Protein AF-A0A3C0V1B1-F1 (afdb_monomer)

Structure (mmCIF, N/CA/C/O backbone):
data_AF-A0A3C0V1B1-F1
#
_entry.id   AF-A0A3C0V1B1-F1
#
loop_
_atom_site.group_PDB
_atom_site.id
_atom_site.type_symbol
_atom_site.label_atom_id
_atom_site.label_alt_id
_atom_site.label_comp_id
_atom_site.label_asym_id
_atom_site.label_entity_id
_atom_site.label_seq_id
_atom_site.pdbx_PDB_ins_code
_atom_site.Cartn_x
_atom_site.Cartn_y
_atom_site.Cartn_z
_atom_site.occupancy
_atom_site.B_iso_or_equiv
_atom_site.auth_seq_id
_atom_site.auth_comp_id
_atom_site.auth_asym_id
_atom_site.auth_atom_id
_atom_site.pdbx_PDB_model_num
ATOM 1 N N . MET A 1 1 ? 3.721 13.687 18.343 1.00 51.19 1 MET A N 1
ATOM 2 C CA . MET A 1 1 ? 2.702 13.412 17.303 1.00 51.19 1 MET A CA 1
ATOM 3 C C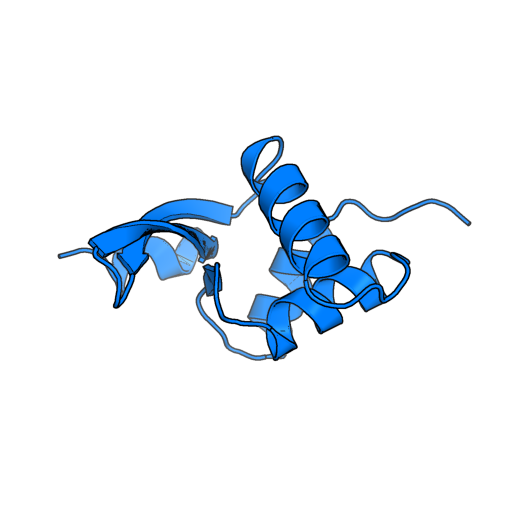 . MET A 1 1 ? 2.562 11.896 17.173 1.00 51.19 1 MET A C 1
ATOM 5 O O . MET A 1 1 ? 3.580 11.229 17.028 1.00 51.19 1 MET A O 1
ATOM 9 N N . LYS A 1 2 ? 1.365 11.320 17.352 1.00 57.78 2 LYS A N 1
ATOM 10 C CA . LYS A 1 2 ? 1.172 9.856 17.355 1.00 57.78 2 LYS A CA 1
ATOM 11 C C . LYS A 1 2 ? 1.216 9.362 15.903 1.00 57.78 2 LYS A C 1
ATOM 13 O O . LYS A 1 2 ? 0.391 9.788 15.102 1.00 57.78 2 LYS A O 1
ATOM 18 N N . ARG A 1 3 ? 2.204 8.533 15.547 1.00 70.50 3 ARG A N 1
ATOM 19 C CA . ARG A 1 3 ? 2.361 8.010 14.178 1.00 70.50 3 ARG A CA 1
ATOM 20 C C . ARG A 1 3 ? 1.122 7.184 13.819 1.00 70.50 3 ARG A C 1
ATOM 22 O O . ARG A 1 3 ? 0.787 6.252 14.549 1.00 70.50 3 ARG A O 1
ATOM 29 N N . ARG A 1 4 ? 0.422 7.552 12.742 1.00 89.56 4 ARG A N 1
ATOM 30 C CA . ARG A 1 4 ? -0.749 6.806 12.256 1.00 89.56 4 ARG A CA 1
ATOM 31 C C . ARG A 1 4 ? -0.298 5.454 11.694 1.00 89.56 4 ARG A C 1
ATOM 33 O O . ARG A 1 4 ? 0.841 5.322 11.240 1.00 89.56 4 ARG A O 1
ATOM 40 N N . ARG A 1 5 ? -1.161 4.434 11.747 1.00 94.62 5 ARG A N 1
ATOM 41 C CA . ARG A 1 5 ? -0.830 3.123 11.169 1.00 94.62 5 ARG A CA 1
ATOM 42 C C . ARG A 1 5 ? -0.854 3.230 9.648 1.00 94.62 5 ARG A C 1
ATOM 44 O O . ARG A 1 5 ? -1.799 3.764 9.080 1.00 94.62 5 ARG A O 1
ATOM 51 N N . ILE A 1 6 ? 0.170 2.680 8.999 1.00 96.75 6 ILE A N 1
ATOM 52 C CA . ILE A 1 6 ? 0.325 2.759 7.540 1.00 96.75 6 ILE A CA 1
ATOM 53 C C . ILE A 1 6 ? -0.842 2.076 6.807 1.00 96.75 6 ILE A C 1
ATOM 55 O O . ILE A 1 6 ? -1.262 2.581 5.775 1.00 96.75 6 ILE A O 1
ATOM 59 N N . CYS A 1 7 ? -1.407 0.989 7.348 1.00 97.38 7 CYS A N 1
ATOM 60 C CA . CYS A 1 7 ? -2.571 0.325 6.750 1.00 97.38 7 CYS A CA 1
ATOM 61 C C . CYS A 1 7 ? -3.829 1.199 6.743 1.00 97.38 7 CYS A C 1
ATOM 63 O O . CYS A 1 7 ? -4.503 1.259 5.721 1.00 97.38 7 CYS A O 1
ATOM 65 N N . ASP A 1 8 ? -4.100 1.923 7.834 1.00 97.44 8 ASP A N 1
ATOM 66 C CA . ASP A 1 8 ? -5.248 2.834 7.911 1.00 97.44 8 ASP A CA 1
ATOM 67 C C . ASP A 1 8 ? -5.070 3.992 6.914 1.00 97.44 8 ASP A C 1
ATOM 69 O O . ASP A 1 8 ? -5.986 4.335 6.172 1.00 97.44 8 ASP A O 1
ATOM 73 N N . CYS A 1 9 ? -3.857 4.555 6.830 1.00 97.81 9 CYS A N 1
ATOM 74 C CA . CYS A 1 9 ? -3.541 5.605 5.858 1.00 97.81 9 CYS A CA 1
ATOM 75 C C . CYS A 1 9 ? -3.640 5.118 4.406 1.00 97.81 9 CYS A C 1
ATOM 77 O O . CYS A 1 9 ? -4.068 5.876 3.540 1.00 97.81 9 CYS A O 1
ATOM 79 N N . ALA A 1 10 ? -3.238 3.876 4.130 1.00 97.94 10 ALA A N 1
ATOM 80 C CA . ALA A 1 10 ? -3.364 3.278 2.808 1.00 97.94 10 ALA A CA 1
ATOM 81 C C . ALA A 1 10 ? -4.829 3.082 2.416 1.00 97.94 10 ALA A C 1
ATOM 83 O O . ALA A 1 10 ? -5.209 3.468 1.316 1.00 97.94 10 ALA A O 1
ATOM 84 N N . GLU A 1 11 ? -5.661 2.560 3.318 1.00 97.56 11 GLU A N 1
ATOM 85 C CA . GLU A 1 11 ? -7.097 2.413 3.076 1.00 97.56 11 GLU A CA 1
ATOM 86 C C . GLU A 1 11 ? -7.765 3.764 2.771 1.00 97.56 11 GLU A C 1
ATOM 88 O O . GLU A 1 11 ? -8.487 3.881 1.782 1.00 97.56 11 GLU A O 1
ATOM 93 N N . GLU A 1 12 ? -7.475 4.800 3.563 1.00 97.62 12 GLU A N 1
ATOM 94 C CA . GLU A 1 12 ? -7.985 6.158 3.331 1.00 97.62 12 GLU A CA 1
ATOM 95 C C . GLU A 1 12 ? -7.576 6.702 1.963 1.00 97.62 12 GLU A C 1
ATOM 97 O O . GLU A 1 12 ? -8.427 7.162 1.209 1.00 97.62 12 GLU A O 1
ATOM 102 N N . VAL A 1 13 ? -6.288 6.613 1.611 1.00 98.06 13 VAL A N 1
ATOM 103 C CA . VAL A 1 13 ? -5.787 7.096 0.315 1.00 98.06 13 VAL A CA 1
ATOM 104 C C . VAL A 1 13 ? -6.463 6.369 -0.842 1.00 98.06 13 VAL A C 1
ATOM 106 O O . VAL A 1 13 ? -6.853 7.016 -1.812 1.00 98.06 13 VAL A O 1
ATOM 109 N N . LEU A 1 14 ? -6.623 5.049 -0.757 1.00 97.88 14 LEU A N 1
ATOM 110 C CA . LEU A 1 14 ? -7.283 4.266 -1.801 1.00 97.88 14 LEU A CA 1
ATOM 111 C C . LEU A 1 14 ? -8.740 4.693 -1.990 1.00 97.88 14 LEU A C 1
ATOM 113 O O . LEU A 1 14 ? -9.150 4.955 -3.118 1.00 97.88 14 LEU A O 1
ATOM 117 N N . ARG A 1 15 ? -9.491 4.860 -0.895 1.00 97.12 15 ARG A N 1
ATOM 118 C CA . ARG A 1 15 ? -10.882 5.336 -0.941 1.00 97.12 15 ARG A CA 1
ATOM 119 C C . ARG A 1 15 ? -10.991 6.767 -1.474 1.00 97.12 15 ARG A C 1
ATOM 121 O O . ARG A 1 15 ? -11.818 7.026 -2.339 1.00 97.12 15 ARG A O 1
ATOM 128 N N . GLU A 1 16 ? -10.154 7.685 -0.993 1.00 97.50 16 GLU A N 1
ATOM 129 C CA . GLU A 1 16 ? -10.157 9.098 -1.410 1.00 97.50 16 GLU A CA 1
ATOM 130 C C . GLU A 1 16 ? -9.803 9.286 -2.887 1.00 97.50 16 GLU A C 1
ATOM 132 O O . GLU A 1 16 ? -10.263 10.231 -3.524 1.00 97.50 16 GLU A O 1
ATOM 137 N N . THR A 1 17 ? -8.946 8.419 -3.423 1.00 96.44 17 THR A N 1
ATOM 138 C CA . THR A 1 17 ? -8.480 8.497 -4.813 1.00 96.44 17 THR A CA 1
ATOM 139 C C . THR A 1 17 ? -9.235 7.574 -5.758 1.00 96.44 17 THR A C 1
ATOM 141 O O . THR A 1 17 ? -8.865 7.496 -6.926 1.00 96.44 17 THR A O 1
ATOM 144 N N . ASP A 1 18 ? -10.255 6.876 -5.253 1.00 95.81 18 ASP A N 1
ATOM 145 C CA . ASP A 1 18 ? -11.016 5.848 -5.964 1.00 95.81 18 ASP A CA 1
ATOM 146 C C . ASP A 1 18 ? -10.136 4.760 -6.616 1.00 95.81 18 ASP A C 1
ATOM 148 O O . ASP A 1 18 ? -10.482 4.165 -7.635 1.00 95.81 18 ASP A O 1
ATOM 152 N N . ASN A 1 19 ? -8.979 4.467 -6.013 1.00 96.44 19 ASN A N 1
ATOM 153 C CA . ASN A 1 19 ? -8.095 3.401 -6.474 1.00 96.44 19 ASN A CA 1
ATOM 154 C C . ASN A 1 19 ? -8.423 2.090 -5.748 1.00 96.44 19 ASN A C 1
ATOM 156 O O . ASN A 1 19 ? -8.513 2.068 -4.519 1.00 96.44 19 ASN A O 1
ATOM 160 N N . PRO A 1 20 ? -8.554 0.960 -6.465 1.00 96.44 20 PRO A N 1
ATOM 161 C CA . PRO A 1 20 ? -8.858 -0.321 -5.835 1.00 96.44 20 PRO A CA 1
ATOM 162 C C . PRO A 1 20 ? -7.662 -0.913 -5.083 1.00 96.44 20 PRO A C 1
ATOM 164 O O . PRO A 1 20 ? -7.852 -1.768 -4.215 1.00 96.44 20 PRO A O 1
ATOM 167 N N . ALA A 1 21 ? -6.438 -0.497 -5.422 1.00 97.19 21 ALA A N 1
ATOM 168 C CA . ALA A 1 21 ? -5.214 -1.045 -4.862 1.00 97.19 21 ALA A CA 1
ATOM 169 C C . ALA A 1 21 ? -4.031 -0.076 -4.926 1.00 97.19 21 ALA A C 1
ATOM 171 O O . ALA A 1 21 ? -4.040 0.885 -5.690 1.00 97.19 21 ALA A O 1
ATOM 172 N N . VAL A 1 22 ? -3.001 -0.378 -4.134 1.00 97.88 22 VAL A N 1
ATOM 173 C CA . VAL A 1 22 ? -1.669 0.232 -4.224 1.00 97.88 22 VAL A CA 1
ATOM 174 C C . VAL A 1 22 ? -0.612 -0.863 -4.196 1.00 97.88 22 VAL A C 1
ATOM 176 O O . VAL A 1 22 ? -0.685 -1.799 -3.397 1.00 97.88 22 VAL A O 1
ATOM 179 N N . GLY A 1 23 ? 0.387 -0.768 -5.056 1.00 96.69 23 GLY A N 1
ATOM 180 C CA . GLY A 1 23 ? 1.456 -1.741 -5.161 1.00 96.69 23 GLY A CA 1
ATOM 181 C C . GLY A 1 23 ? 2.778 -1.136 -5.597 1.00 96.69 23 GLY A C 1
ATOM 182 O O . GLY A 1 23 ? 2.965 0.075 -5.677 1.00 96.69 23 GLY A O 1
ATOM 183 N N . PHE A 1 24 ? 3.737 -2.020 -5.846 1.00 94.38 24 PHE A N 1
ATOM 184 C CA . PHE A 1 24 ? 5.022 -1.640 -6.421 1.00 94.38 24 PHE A CA 1
ATOM 185 C C . PHE A 1 24 ? 4.817 -0.873 -7.737 1.00 94.38 24 PHE A C 1
ATOM 187 O O . PHE A 1 24 ? 4.063 -1.334 -8.590 1.00 94.38 24 PHE A O 1
ATOM 194 N N . GLY A 1 25 ? 5.503 0.259 -7.905 1.00 91.44 25 GLY A N 1
ATOM 195 C CA . GLY A 1 25 ? 5.385 1.121 -9.087 1.00 91.44 25 GLY A CA 1
ATOM 196 C C . GLY A 1 25 ? 4.321 2.219 -8.980 1.00 91.44 25 GLY A C 1
ATOM 197 O O . GLY A 1 25 ? 4.398 3.190 -9.730 1.00 91.44 25 GLY A O 1
ATOM 198 N N . ASP A 1 26 ? 3.399 2.143 -8.014 1.00 95.94 26 ASP A N 1
ATOM 199 C CA . ASP A 1 26 ? 2.394 3.185 -7.767 1.00 95.94 26 ASP A CA 1
ATOM 200 C C . ASP A 1 26 ? 2.976 4.337 -6.929 1.00 95.94 26 ASP A C 1
ATOM 202 O O . ASP A 1 26 ? 2.457 4.687 -5.864 1.00 95.94 26 ASP A O 1
ATOM 206 N N . SER A 1 27 ? 4.083 4.929 -7.391 1.00 96.31 27 SER A N 1
ATOM 207 C CA . SER A 1 27 ? 4.871 5.917 -6.640 1.00 96.31 27 SER A CA 1
ATOM 208 C C . SER A 1 27 ? 4.020 7.062 -6.087 1.00 96.31 27 SER A C 1
ATOM 210 O O . SER A 1 27 ? 4.146 7.418 -4.917 1.00 96.31 27 SER A O 1
ATOM 212 N N . GLY A 1 28 ? 3.094 7.602 -6.886 1.00 96.69 28 GLY A N 1
ATOM 213 C CA . GLY A 1 28 ? 2.202 8.678 -6.445 1.00 96.69 28 GLY A CA 1
ATOM 214 C C . GLY A 1 28 ? 1.318 8.283 -5.255 1.00 96.69 28 GLY A C 1
ATOM 215 O O . GLY A 1 28 ? 1.208 9.038 -4.288 1.00 96.69 28 GLY A O 1
ATOM 216 N N . LEU A 1 29 ? 0.733 7.081 -5.283 1.00 97.81 29 LEU A N 1
ATOM 217 C CA . LEU A 1 29 ? -0.093 6.575 -4.184 1.00 97.81 29 LEU A CA 1
ATOM 218 C C . LEU A 1 29 ? 0.762 6.256 -2.955 1.00 97.81 29 LEU A C 1
ATOM 220 O O . LEU A 1 29 ? 0.418 6.672 -1.851 1.00 97.81 29 LEU A O 1
ATOM 224 N N . LEU A 1 30 ? 1.902 5.584 -3.131 1.00 98.12 30 LEU A N 1
ATOM 225 C CA . LEU A 1 30 ? 2.803 5.222 -2.033 1.00 98.12 30 LEU A CA 1
ATOM 226 C C . LEU A 1 30 ? 3.336 6.451 -1.289 1.00 98.12 30 LEU A C 1
ATOM 228 O O . LEU A 1 30 ? 3.363 6.460 -0.056 1.00 98.12 30 LEU A O 1
ATOM 232 N N . HIS A 1 31 ? 3.704 7.508 -2.014 1.00 97.75 31 HIS A N 1
ATOM 233 C CA . HIS A 1 31 ? 4.130 8.766 -1.406 1.00 97.75 31 HIS A CA 1
ATOM 234 C C . HIS A 1 31 ? 2.984 9.485 -0.687 1.00 97.75 31 HIS A C 1
ATOM 236 O O . HIS A 1 31 ? 3.196 10.010 0.402 1.00 97.75 31 HIS A O 1
ATOM 242 N N . ARG A 1 32 ? 1.753 9.432 -1.207 1.00 97.81 32 ARG A N 1
ATOM 243 C CA . ARG A 1 32 ? 0.582 9.994 -0.514 1.00 97.81 32 ARG A CA 1
ATOM 244 C C . ARG A 1 32 ? 0.258 9.250 0.785 1.00 97.81 32 ARG A C 1
ATOM 246 O O . ARG A 1 32 ? -0.067 9.874 1.795 1.00 97.81 32 ARG A O 1
ATOM 253 N N . VAL A 1 33 ? 0.389 7.921 0.788 1.00 97.75 33 VAL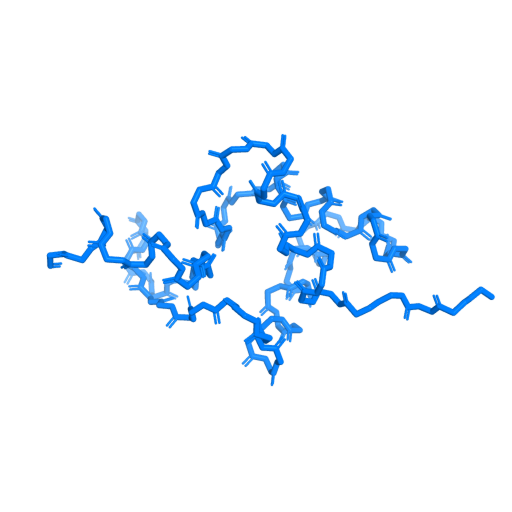 A N 1
ATOM 254 C CA . VAL A 1 33 ? 0.269 7.100 2.008 1.00 97.75 33 VAL A CA 1
ATOM 255 C C . VAL A 1 33 ? 1.350 7.479 3.016 1.00 97.75 33 VAL A C 1
ATOM 257 O O . VAL A 1 33 ? 1.060 7.643 4.202 1.00 97.75 33 VAL A O 1
ATOM 260 N N . ALA A 1 34 ? 2.590 7.636 2.553 1.00 96.88 34 ALA A N 1
ATOM 261 C CA . ALA A 1 34 ? 3.717 8.025 3.387 1.00 96.88 34 ALA A CA 1
ATOM 262 C C . ALA A 1 34 ? 3.519 9.401 4.034 1.00 96.88 34 ALA A C 1
ATOM 264 O O . ALA A 1 34 ? 3.670 9.515 5.251 1.00 96.88 34 ALA A O 1
ATOM 265 N N . GLU A 1 35 ? 3.122 10.405 3.253 1.00 96.38 35 GLU A N 1
ATOM 266 C CA . GLU A 1 35 ? 2.793 11.750 3.727 1.00 96.38 35 GLU A CA 1
ATOM 267 C C . GLU A 1 35 ? 1.727 11.693 4.828 1.00 96.38 35 GLU A C 1
ATOM 269 O O . GLU A 1 35 ? 1.916 12.219 5.927 1.00 96.38 35 GLU A O 1
ATOM 274 N N . ARG A 1 36 ? 0.640 10.950 4.587 1.00 95.94 36 ARG A N 1
ATOM 275 C CA . ARG A 1 36 ? -0.457 10.795 5.552 1.00 95.94 36 ARG A CA 1
ATOM 276 C C . ARG A 1 36 ? -0.048 10.078 6.836 1.00 95.94 36 ARG A C 1
ATOM 278 O O . ARG A 1 36 ? -0.564 10.387 7.911 1.00 95.94 36 ARG A O 1
ATOM 285 N N . ALA A 1 37 ? 0.882 9.135 6.733 1.00 95.12 37 ALA A N 1
ATOM 286 C CA . ALA A 1 37 ? 1.458 8.427 7.870 1.00 95.12 37 ALA A CA 1
ATOM 287 C C . ALA A 1 37 ? 2.567 9.228 8.588 1.00 95.12 37 ALA A C 1
ATOM 289 O O . ALA A 1 37 ? 3.106 8.758 9.598 1.00 95.12 37 ALA A O 1
ATOM 290 N N . GLY A 1 38 ? 2.919 10.421 8.092 1.00 94.81 38 GLY A N 1
ATOM 291 C CA . GLY A 1 38 ? 4.005 11.246 8.621 1.00 94.81 38 GLY A CA 1
ATOM 292 C C . GLY A 1 38 ? 5.384 10.612 8.421 1.00 94.81 38 GLY A C 1
ATOM 293 O O . GLY A 1 38 ? 6.244 10.696 9.300 1.00 94.81 38 GLY A O 1
ATOM 294 N N . LEU A 1 39 ? 5.587 9.889 7.317 1.00 93.25 39 LEU A N 1
ATOM 295 C CA . LEU A 1 39 ? 6.888 9.349 6.929 1.00 93.25 39 LEU A CA 1
ATOM 296 C C . LEU A 1 39 ? 7.679 10.392 6.124 1.00 93.25 39 LEU A C 1
ATOM 298 O O . LEU A 1 39 ? 7.095 11.096 5.303 1.00 93.25 39 LEU A O 1
ATOM 302 N N . PRO A 1 40 ? 9.011 10.466 6.295 1.00 92.69 40 PRO A N 1
ATOM 303 C CA . PRO A 1 40 ? 9.842 11.312 5.447 1.00 92.69 40 PRO A CA 1
ATOM 304 C C . PRO A 1 40 ? 9.825 10.819 3.994 1.00 92.69 40 PRO A C 1
ATOM 306 O O . PRO A 1 40 ? 9.710 9.616 3.731 1.00 92.69 40 PRO A O 1
ATOM 309 N N . HIS A 1 41 ? 9.961 11.755 3.054 1.00 91.81 41 HIS A N 1
ATOM 310 C CA . HIS A 1 41 ? 10.074 11.474 1.623 1.00 91.81 41 HIS A CA 1
ATOM 311 C C . HIS A 1 41 ? 11.549 11.264 1.249 1.00 91.81 41 HIS A C 1
ATOM 313 O O . HIS A 1 41 ? 12.328 12.205 1.169 1.00 91.81 41 HIS A O 1
ATOM 319 N N . GLU A 1 42 ? 11.921 10.010 1.014 1.00 94.19 42 GLU A N 1
ATOM 320 C CA . GLU A 1 42 ? 13.266 9.529 0.688 1.00 94.19 42 GLU A CA 1
ATOM 321 C C . GLU A 1 42 ? 13.219 8.671 -0.595 1.00 94.19 42 GLU A C 1
ATOM 323 O O . GLU A 1 42 ? 13.812 7.591 -0.668 1.00 94.19 42 GLU A O 1
ATOM 328 N N . ALA A 1 43 ? 12.466 9.143 -1.600 1.00 92.50 43 ALA A N 1
ATOM 329 C CA . ALA A 1 43 ? 12.236 8.462 -2.879 1.00 92.50 43 ALA A CA 1
ATOM 330 C C . ALA A 1 43 ? 11.831 6.982 -2.685 1.00 92.50 43 ALA A C 1
ATOM 332 O O . ALA A 1 43 ? 10.986 6.668 -1.843 1.00 92.50 43 ALA A O 1
ATOM 333 N N . TRP A 1 44 ? 12.479 6.061 -3.405 1.00 93.62 44 TRP A N 1
ATOM 334 C CA . TRP A 1 44 ? 12.188 4.624 -3.381 1.00 93.62 44 TRP A CA 1
ATOM 335 C C . TRP A 1 44 ? 12.263 3.986 -1.981 1.00 93.62 44 TRP A C 1
ATOM 337 O O . TRP A 1 44 ? 11.585 2.994 -1.717 1.00 93.62 44 TRP A O 1
ATOM 347 N N . LYS A 1 45 ? 13.038 4.553 -1.043 1.00 96.62 45 LYS A N 1
ATOM 348 C CA . LYS A 1 45 ? 13.112 4.036 0.336 1.00 96.62 45 LYS A CA 1
ATOM 349 C C . LYS A 1 45 ? 11.805 4.260 1.093 1.00 96.62 45 LYS A C 1
ATOM 351 O O . LYS A 1 45 ? 11.441 3.461 1.956 1.00 96.62 45 LYS A O 1
ATOM 356 N N . THR A 1 46 ? 11.094 5.344 0.794 1.00 96.06 46 THR A N 1
ATOM 357 C CA . THR A 1 46 ? 9.776 5.618 1.377 1.00 96.06 46 THR A CA 1
ATOM 358 C C . THR A 1 46 ? 8.750 4.619 0.867 1.00 96.06 46 THR A C 1
ATOM 360 O O . THR A 1 46 ? 8.029 4.031 1.671 1.00 96.06 46 THR A O 1
ATOM 363 N N . GLU A 1 47 ? 8.749 4.364 -0.440 1.00 97.19 47 GLU A N 1
ATOM 364 C CA . GLU A 1 47 ? 7.906 3.348 -1.075 1.00 97.19 47 GLU A CA 1
ATOM 365 C C . GLU A 1 47 ? 8.138 1.960 -0.465 1.00 97.19 47 GLU A C 1
ATOM 367 O O . GLU A 1 47 ? 7.195 1.294 -0.034 1.00 97.19 47 GLU A O 1
ATOM 372 N N . GLU A 1 48 ? 9.402 1.547 -0.340 1.00 96.56 48 GLU A N 1
ATOM 373 C CA . GLU A 1 48 ? 9.765 0.261 0.251 1.00 96.56 48 GLU A CA 1
ATOM 374 C C . GLU A 1 48 ? 9.294 0.144 1.708 1.00 96.56 48 GLU A C 1
ATOM 376 O O . GLU A 1 48 ? 8.754 -0.893 2.102 1.00 96.56 48 GLU A O 1
ATOM 381 N N . ARG A 1 49 ? 9.437 1.206 2.512 1.00 96.75 49 ARG A N 1
ATOM 382 C CA . ARG A 1 49 ? 8.942 1.227 3.899 1.00 96.75 49 ARG A CA 1
ATOM 383 C C . ARG A 1 49 ? 7.430 1.064 3.973 1.00 96.75 49 ARG A C 1
ATOM 385 O O . ARG A 1 49 ? 6.964 0.308 4.825 1.00 96.75 49 ARG A O 1
ATOM 392 N N . VAL A 1 50 ? 6.677 1.734 3.099 1.00 97.69 50 VAL A N 1
ATOM 393 C CA . VAL A 1 50 ? 5.215 1.586 3.029 1.00 97.69 50 VAL A CA 1
ATOM 394 C C . VAL A 1 50 ? 4.855 0.149 2.656 1.00 97.69 50 VAL A C 1
ATOM 396 O O . VAL A 1 50 ? 4.133 -0.508 3.404 1.00 97.69 50 VAL A O 1
ATOM 399 N N . LEU A 1 51 ? 5.423 -0.387 1.572 1.00 97.75 51 LEU A N 1
ATOM 400 C CA . LEU A 1 51 ? 5.150 -1.754 1.117 1.00 97.75 51 LEU A CA 1
ATOM 401 C C . LEU A 1 51 ? 5.528 -2.804 2.174 1.00 97.75 51 LEU A C 1
ATOM 403 O O . LEU A 1 51 ? 4.784 -3.761 2.393 1.00 97.75 51 LEU A O 1
ATOM 407 N N . ASN A 1 52 ? 6.661 -2.637 2.861 1.00 97.81 52 ASN A N 1
ATOM 408 C CA . ASN A 1 52 ? 7.094 -3.528 3.940 1.00 97.81 52 ASN A CA 1
ATOM 409 C C . ASN A 1 52 ? 6.156 -3.459 5.148 1.00 97.81 52 ASN A C 1
ATOM 411 O O . ASN A 1 52 ? 5.836 -4.496 5.729 1.00 97.81 52 ASN A O 1
ATOM 415 N N . ALA A 1 53 ? 5.691 -2.265 5.518 1.00 97.38 53 ALA A N 1
ATOM 416 C CA . ALA A 1 53 ? 4.734 -2.104 6.605 1.00 97.38 53 ALA A CA 1
ATOM 417 C C . ALA A 1 53 ? 3.390 -2.766 6.279 1.00 97.38 53 ALA A C 1
ATOM 419 O O . ALA A 1 53 ? 2.882 -3.527 7.099 1.00 97.38 53 ALA A O 1
ATOM 420 N N . LEU A 1 54 ? 2.866 -2.559 5.068 1.00 97.50 54 LEU A N 1
ATOM 421 C CA . LEU A 1 54 ? 1.638 -3.211 4.607 1.00 97.50 54 LEU A CA 1
ATOM 422 C C . LEU A 1 54 ? 1.793 -4.734 4.516 1.00 97.50 54 LEU A C 1
ATOM 424 O O . LEU A 1 54 ? 0.875 -5.464 4.867 1.00 97.50 54 LEU A O 1
ATOM 428 N N . SER A 1 55 ? 2.970 -5.232 4.124 1.00 97.06 55 SER A N 1
ATOM 429 C CA . SER A 1 55 ? 3.245 -6.679 4.094 1.00 97.06 55 SER A CA 1
ATOM 430 C C . SER A 1 55 ? 3.175 -7.309 5.490 1.00 97.06 55 SER A C 1
ATOM 432 O O . SER A 1 55 ? 2.784 -8.463 5.626 1.00 97.06 55 SER A O 1
ATOM 434 N N . ARG A 1 56 ? 3.572 -6.566 6.532 1.00 96.62 56 ARG A N 1
ATOM 435 C CA . ARG A 1 56 ? 3.558 -7.036 7.929 1.00 96.62 56 ARG A CA 1
ATOM 436 C C . ARG A 1 56 ? 2.197 -6.867 8.588 1.00 96.62 56 ARG A C 1
ATOM 438 O O . ARG A 1 56 ? 1.805 -7.678 9.420 1.00 96.62 56 ARG A O 1
ATOM 445 N N . THR A 1 57 ? 1.503 -5.781 8.277 1.00 96.19 57 THR A N 1
ATOM 446 C CA . THR A 1 57 ? 0.211 -5.443 8.871 1.00 96.19 57 THR A CA 1
ATOM 447 C C . THR A 1 57 ? -0.665 -4.827 7.786 1.00 96.19 57 THR A C 1
ATOM 449 O O . THR A 1 57 ? -0.688 -3.605 7.646 1.00 96.19 57 THR A O 1
ATOM 452 N N . PRO A 1 58 ? -1.369 -5.656 6.998 1.00 94.94 58 PRO A N 1
ATOM 453 C CA . PRO A 1 58 ? -2.168 -5.172 5.875 1.00 94.94 58 PRO A CA 1
ATOM 454 C C . PRO A 1 58 ? -3.501 -4.541 6.308 1.00 94.94 58 PRO A C 1
ATOM 456 O O . PRO A 1 58 ? -4.102 -3.798 5.539 1.00 94.94 58 PRO A O 1
ATOM 459 N N . GLY A 1 59 ? -3.964 -4.789 7.540 1.00 95.06 59 GLY A N 1
ATOM 460 C CA . GLY A 1 59 ? -5.252 -4.279 8.020 1.00 95.06 59 GLY A CA 1
ATOM 461 C C . GLY A 1 59 ? -6.412 -4.835 7.190 1.00 95.06 59 GLY A C 1
ATOM 462 O O . GLY A 1 59 ? -6.539 -6.051 7.057 1.00 95.06 59 GLY A O 1
ATOM 463 N N . ASN A 1 60 ? -7.230 -3.949 6.617 1.00 94.75 60 ASN A N 1
ATOM 464 C CA . ASN A 1 60 ? -8.326 -4.309 5.708 1.00 94.75 60 ASN A CA 1
ATOM 465 C C . ASN A 1 60 ? -7.889 -4.470 4.245 1.00 94.75 60 ASN A C 1
ATOM 467 O O . ASN A 1 60 ? -8.738 -4.625 3.369 1.00 94.75 60 ASN A O 1
ATOM 471 N N . LEU A 1 61 ? -6.589 -4.423 3.955 1.00 96.88 61 LEU A N 1
ATOM 472 C CA . LEU A 1 61 ? -6.088 -4.660 2.609 1.00 96.88 61 LEU A CA 1
ATOM 473 C C . LEU A 1 61 ? -5.777 -6.141 2.394 1.00 96.88 61 LEU A C 1
ATOM 475 O O . LEU A 1 61 ? -5.367 -6.860 3.305 1.00 96.88 61 LEU A O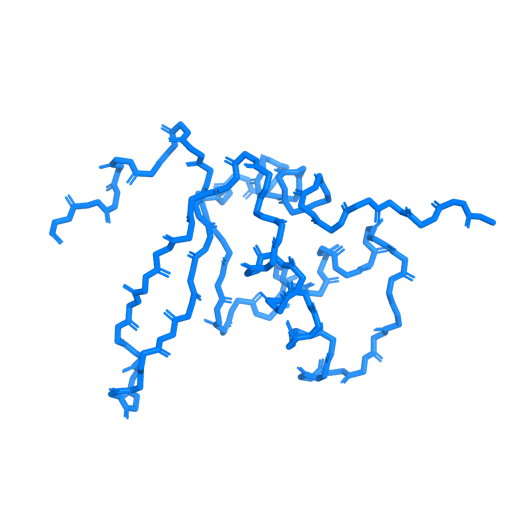 1
ATOM 479 N N . VAL A 1 62 ? -5.939 -6.603 1.162 1.00 96.75 62 VAL A N 1
ATOM 480 C CA . VAL A 1 62 ? -5.592 -7.961 0.744 1.00 96.75 62 VAL A CA 1
ATOM 481 C C . VAL A 1 62 ? -4.296 -7.902 -0.049 1.00 96.75 62 VAL A C 1
ATOM 483 O O . VAL A 1 62 ? -4.254 -7.329 -1.139 1.00 96.75 62 VAL A O 1
ATOM 486 N N . LEU A 1 63 ? -3.238 -8.506 0.495 1.00 96.50 63 LEU A N 1
ATOM 487 C CA . LEU A 1 63 ? -1.976 -8.678 -0.217 1.00 96.50 63 LEU A CA 1
ATOM 488 C C . LEU A 1 63 ? -2.149 -9.713 -1.333 1.00 96.50 63 LEU A C 1
ATOM 490 O O . LEU A 1 63 ? -2.518 -10.861 -1.083 1.00 96.50 63 LEU A O 1
ATOM 494 N N . LYS A 1 64 ? -1.818 -9.312 -2.556 1.00 95.50 64 LYS A N 1
ATOM 495 C CA . LYS A 1 64 ? -1.614 -10.192 -3.705 1.00 95.50 64 LYS A CA 1
ATOM 496 C C . LYS A 1 64 ? -0.254 -9.912 -4.343 1.00 95.50 64 LYS A C 1
ATOM 498 O O . LYS A 1 64 ? 0.428 -8.936 -4.022 1.00 95.50 64 LYS A O 1
ATOM 503 N N . TYR A 1 65 ? 0.121 -10.781 -5.272 1.00 94.12 65 TYR A N 1
ATOM 504 C CA . TYR A 1 65 ? 1.324 -10.634 -6.076 1.00 94.12 65 TYR A CA 1
ATOM 505 C C . TYR A 1 65 ? 0.966 -10.613 -7.557 1.00 94.12 65 TYR A C 1
ATOM 507 O O . TYR A 1 65 ? 0.091 -11.356 -7.995 1.00 94.12 65 TYR A O 1
ATOM 515 N N . TYR A 1 66 ? 1.675 -9.792 -8.324 1.00 90.19 66 TYR A N 1
ATOM 516 C CA . TYR A 1 66 ? 1.629 -9.786 -9.784 1.00 90.19 66 TYR A CA 1
ATOM 517 C C . TYR A 1 66 ? 3.050 -9.914 -10.345 1.00 90.19 66 TYR A C 1
ATOM 519 O O . TYR A 1 66 ? 4.028 -9.673 -9.634 1.00 90.19 66 TYR A O 1
ATOM 527 N N . ARG A 1 67 ? 3.197 -10.319 -11.611 1.00 92.50 67 ARG A N 1
ATOM 528 C CA . ARG A 1 67 ? 4.508 -10.290 -12.276 1.00 92.50 67 ARG A CA 1
ATOM 529 C C . ARG A 1 67 ? 4.753 -8.907 -12.861 1.00 92.50 67 ARG A C 1
ATOM 531 O O . ARG A 1 67 ? 3.988 -8.453 -13.706 1.00 92.50 67 ARG A O 1
ATOM 538 N N . SER A 1 68 ? 5.818 -8.249 -12.416 1.00 88.44 68 SER A N 1
ATOM 539 C CA . SER A 1 68 ? 6.247 -6.970 -12.976 1.00 88.44 68 SER A CA 1
ATOM 540 C C . SER A 1 68 ? 6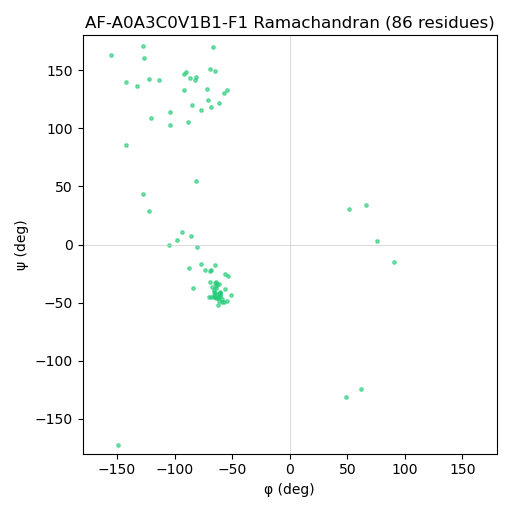.737 -7.134 -14.419 1.00 88.44 68 SER A C 1
ATOM 542 O O . SER A 1 68 ? 6.987 -8.247 -14.890 1.00 88.44 68 SER A O 1
ATOM 544 N N . ARG A 1 69 ? 6.961 -6.010 -15.111 1.00 86.75 69 ARG A N 1
ATOM 545 C CA . ARG A 1 69 ? 7.555 -5.983 -16.461 1.00 86.75 69 ARG A CA 1
ATOM 546 C C . ARG A 1 69 ? 8.892 -6.736 -16.556 1.00 86.75 69 ARG A C 1
ATOM 548 O O . ARG A 1 69 ? 9.229 -7.236 -17.621 1.00 86.75 69 ARG A O 1
ATOM 555 N N . TRP A 1 70 ? 9.631 -6.835 -15.452 1.00 88.00 70 TRP A N 1
ATOM 556 C CA . TRP A 1 70 ? 10.922 -7.528 -15.371 1.00 88.00 70 TRP A CA 1
ATOM 557 C C . TRP A 1 70 ? 10.800 -8.991 -14.919 1.00 88.00 70 T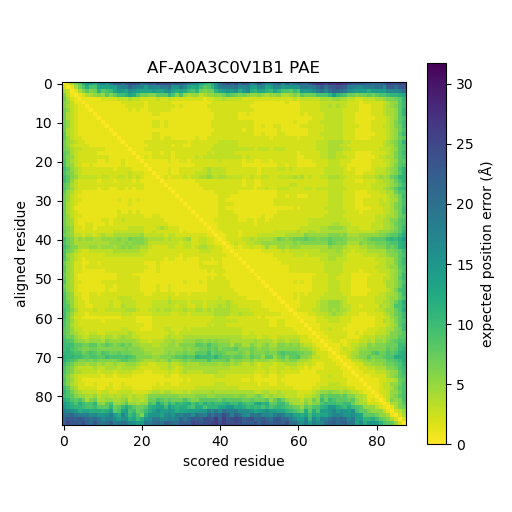RP A C 1
ATOM 559 O O . TRP A 1 70 ? 11.796 -9.620 -14.577 1.00 88.00 70 TRP A O 1
ATOM 569 N N . GLY A 1 71 ? 9.581 -9.537 -14.865 1.00 89.44 71 GLY A N 1
ATOM 570 C CA . GLY A 1 71 ? 9.314 -10.917 -14.455 1.00 89.44 71 GLY A CA 1
ATOM 571 C C . GLY A 1 71 ? 9.405 -11.167 -12.947 1.00 89.44 71 GLY A C 1
ATOM 572 O O . GLY A 1 71 ? 9.217 -12.299 -12.507 1.00 89.44 71 GLY A O 1
ATOM 573 N N . GLN A 1 72 ? 9.657 -10.130 -12.146 1.00 89.56 72 GLN A N 1
ATOM 574 C CA . GLN A 1 72 ? 9.761 -10.236 -10.691 1.00 89.56 72 GLN A CA 1
ATOM 575 C C . GLN A 1 72 ? 8.373 -10.237 -10.043 1.00 89.56 72 GLN A C 1
ATOM 577 O O . GLN A 1 72 ? 7.472 -9.526 -10.489 1.00 89.56 72 GLN A O 1
ATOM 582 N N . ALA A 1 73 ? 8.203 -11.006 -8.966 1.00 92.88 73 ALA A N 1
ATOM 583 C CA . ALA A 1 73 ? 6.991 -10.944 -8.158 1.00 92.88 73 ALA A CA 1
ATOM 584 C C . ALA A 1 73 ? 6.925 -9.596 -7.423 1.00 92.88 73 ALA A C 1
ATOM 586 O O . ALA A 1 73 ? 7.789 -9.271 -6.609 1.00 92.88 73 ALA A O 1
ATOM 587 N N . ALA A 1 74 ? 5.889 -8.819 -7.712 1.00 93.88 74 ALA A N 1
ATOM 588 C CA . ALA A 1 74 ? 5.643 -7.501 -7.157 1.00 93.88 74 ALA A CA 1
ATOM 589 C C . ALA A 1 74 ? 4.395 -7.522 -6.270 1.00 93.88 74 ALA A C 1
ATOM 591 O O . ALA A 1 74 ? 3.414 -8.199 -6.570 1.00 93.88 74 ALA A O 1
ATOM 592 N N . ARG A 1 75 ? 4.452 -6.790 -5.154 1.00 95.25 75 ARG A N 1
ATOM 593 C CA . ARG A 1 75 ? 3.370 -6.717 -4.162 1.00 95.25 75 ARG A CA 1
ATOM 594 C C . ARG A 1 75 ? 2.314 -5.714 -4.599 1.00 95.25 75 ARG A C 1
ATOM 596 O O . ARG A 1 75 ? 2.663 -4.634 -5.075 1.00 95.25 75 ARG A O 1
ATOM 603 N N . VAL A 1 76 ? 1.055 -6.045 -4.350 1.00 97.06 76 VAL A N 1
ATOM 604 C CA . VAL A 1 76 ? -0.095 -5.154 -4.514 1.00 97.06 76 VAL A CA 1
ATOM 605 C C . VAL A 1 76 ? -1.099 -5.409 -3.389 1.00 97.06 76 VAL A C 1
ATOM 607 O O . VAL A 1 76 ? -1.307 -6.550 -2.976 1.00 97.06 76 VAL A O 1
ATOM 610 N N . PHE A 1 77 ? -1.692 -4.345 -2.862 1.00 97.75 77 PHE A N 1
ATOM 611 C CA . PHE A 1 77 ? -2.593 -4.360 -1.714 1.00 97.75 77 PHE A CA 1
ATOM 612 C C . PHE A 1 77 ? -3.950 -3.804 -2.136 1.00 97.75 77 PHE A C 1
ATOM 614 O O . PHE A 1 77 ? -4.066 -2.607 -2.387 1.00 97.75 77 PHE A O 1
ATOM 621 N N . TYR A 1 78 ? -4.959 -4.671 -2.225 1.00 97.44 78 TYR A N 1
ATOM 622 C CA . TYR A 1 78 ? -6.320 -4.316 -2.645 1.00 97.44 78 TYR A CA 1
ATOM 623 C C . TYR A 1 78 ? -7.199 -3.949 -1.453 1.00 97.44 78 TYR A C 1
ATOM 625 O O . TYR A 1 78 ? -7.097 -4.595 -0.411 1.00 97.44 78 TYR A O 1
ATOM 633 N N . LEU A 1 79 ? -8.137 -3.015 -1.625 1.00 96.19 79 LEU A N 1
ATOM 634 C CA . LEU A 1 79 ? -9.289 -2.903 -0.725 1.00 96.19 79 LEU A CA 1
ATOM 635 C C . LEU A 1 79 ? -10.037 -4.242 -0.710 1.00 96.19 79 LEU A C 1
ATOM 637 O O . LEU A 1 79 ? -10.327 -4.801 -1.771 1.00 96.19 79 LEU A O 1
ATOM 641 N N . LYS A 1 80 ? -10.342 -4.783 0.475 1.00 91.69 80 LYS A N 1
ATOM 642 C CA . LYS A 1 80 ? -10.969 -6.110 0.611 1.00 91.69 80 LYS A CA 1
ATOM 643 C C . LYS A 1 80 ? -12.279 -6.218 -0.165 1.00 91.69 80 LYS A C 1
ATOM 645 O O . LYS A 1 80 ? -12.524 -7.245 -0.794 1.00 91.69 80 LYS A O 1
ATOM 650 N N . GLU A 1 81 ? -13.079 -5.158 -0.180 1.00 89.62 81 GLU A N 1
ATOM 651 C CA . GLU A 1 81 ? -14.319 -5.088 -0.949 1.00 89.62 81 GLU A CA 1
ATOM 652 C C . GLU A 1 81 ? -14.101 -5.043 -2.466 1.00 89.62 81 GLU A C 1
ATOM 654 O O . GLU A 1 81 ? -14.989 -5.470 -3.181 1.00 89.62 81 GLU A O 1
ATOM 659 N N . ARG A 1 82 ? -12.936 -4.610 -2.968 1.00 86.56 82 ARG A N 1
ATOM 660 C CA . ARG A 1 82 ? -12.611 -4.568 -4.411 1.00 86.56 82 ARG A CA 1
ATOM 661 C C . ARG A 1 82 ? -11.658 -5.682 -4.853 1.00 86.56 82 ARG A C 1
ATOM 663 O O . ARG A 1 82 ? -11.321 -5.812 -6.026 1.00 86.56 82 ARG A O 1
ATOM 670 N N . ALA A 1 83 ? -11.228 -6.547 -3.932 1.00 78.56 83 ALA A N 1
ATOM 671 C CA . ALA A 1 83 ? -10.242 -7.590 -4.213 1.00 78.56 83 ALA A CA 1
ATOM 672 C C . ALA A 1 83 ? -10.726 -8.658 -5.219 1.00 78.56 83 ALA A C 1
ATOM 674 O O . ALA A 1 83 ? -9.897 -9.391 -5.772 1.00 78.56 83 ALA A O 1
ATOM 675 N N . HIS A 1 84 ? -12.038 -8.762 -5.452 1.00 72.12 84 HIS A N 1
ATOM 676 C CA . HIS A 1 84 ? -12.652 -9.696 -6.399 1.00 72.12 84 HIS A CA 1
ATOM 677 C C . HIS A 1 84 ? -12.742 -9.144 -7.833 1.00 72.12 84 HIS A C 1
ATOM 679 O O . HIS A 1 84 ? -12.797 -9.929 -8.773 1.00 72.12 84 HIS A O 1
ATOM 685 N N . GLU A 1 85 ? -12.671 -7.823 -8.019 1.00 69.31 85 GLU A N 1
ATOM 686 C CA . GLU A 1 85 ? -12.749 -7.164 -9.336 1.00 69.31 85 GLU A CA 1
ATOM 687 C C . GLU A 1 85 ? -11.514 -7.456 -10.209 1.00 69.31 85 GLU A C 1
ATOM 689 O O . GLU A 1 85 ? -11.571 -7.409 -11.435 1.00 69.31 85 GLU A O 1
ATOM 694 N N . HIS A 1 86 ? -10.398 -7.826 -9.572 1.00 59.38 86 HIS A N 1
ATOM 695 C CA . HIS A 1 86 ? -9.105 -8.056 -10.221 1.00 59.38 86 HIS A CA 1
ATOM 696 C C . HIS A 1 86 ? -8.554 -9.475 -9.993 1.00 59.38 86 HIS A C 1
ATOM 698 O O . HIS A 1 86 ? -7.342 -9.680 -9.938 1.00 59.38 86 HIS A O 1
ATOM 704 N N . GLY A 1 87 ? -9.433 -10.46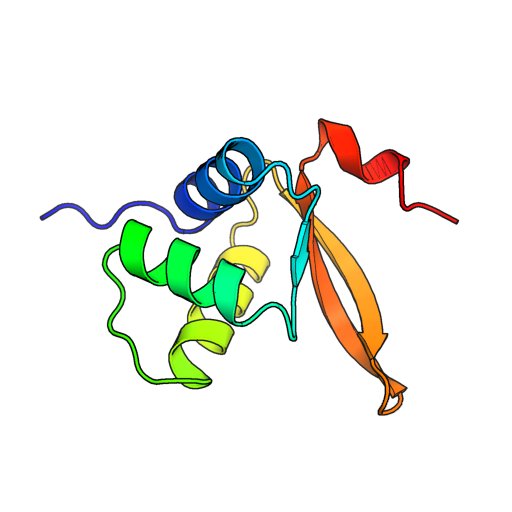5 -9.807 1.00 48.28 87 GLY A N 1
ATOM 705 C CA . GLY A 1 87 ? -9.071 -11.884 -9.762 1.00 48.28 87 GLY A CA 1
ATOM 706 C C . GLY A 1 87 ? -9.441 -12.609 -11.056 1.00 48.28 87 GLY A C 1
ATOM 707 O O . GLY A 1 87 ? -10.604 -12.950 -11.246 1.00 48.28 87 GLY A O 1
ATOM 708 N N . LYS A 1 88 ? -8.452 -12.873 -11.911 1.00 41.03 88 LYS A N 1
ATOM 709 C CA . LYS A 1 88 ? -8.459 -13.996 -12.856 1.00 41.03 88 LYS A CA 1
ATOM 710 C C . LYS A 1 88 ? -7.205 -14.821 -12.627 1.00 41.03 88 LYS A C 1
ATOM 712 O O . LYS A 1 88 ? -6.142 -14.189 -12.431 1.00 41.03 88 LYS A O 1
#

Nearest PDB structures (foldseek):
  2dpd-assembly1_B  TM=4.607E-01  e=9.639E-01  Bacillus subtilis
  6wov-assembly1_D  TM=3.445E-01  e=2.250E+00  Mus musculus
  3key-assembly1_A  TM=3.506E-01  e=1.993E+00  Saccharomyces cerevisiae

Mean predicted aligned error: 4.02 Å

pLDDT: mean 91.73, std 11.41, range [41.03, 98.12]

Foldseek 3Di:
DDQDQLLVLLVVLCVVVVNQKDWPPNQVSLVSSCVSRVHDCPRVVSSVVSQVSCVVPVDQWDWDWDQDPVRDTIIMTGRNVCPVVPDD

Sequence (88 aa):
MKRRRICDCAEEVLRETDNPAVGFGDSGLLHRVAERAGLPHEAWKTEERVLNALSRTPGNLVLKYYRSRWGQAARVFYLKERAHEHGK

Solvent-accessible surface area (backbone atoms only — not comparable to full-atom values): 5086 Å² total; per-residue (Å²): 134,84,74,52,58,59,31,62,30,41,52,52,49,27,64,77,67,72,38,56,55,54,40,72,87,41,58,72,60,41,50,52,24,31,55,69,26,70,46,75,90,56,67,71,60,35,40,50,51,51,55,53,48,33,72,75,46,34,73,70,37,41,82,47,73,47,71,42,101,84,69,45,84,33,53,32,35,20,40,57,92,46,49,68,82,77,66,129

Secondary structure (DSSP, 8-state):
-PPPPHHHHHHHHHHHTT-SEEETT-HHHHHHHHHHTT----THHHHHHHHHHHHH--TTEEEEEEE-TTS-EEEEEEEGGGTTTT--

Radius of gyration: 12.3 Å; Cα contacts (8 Å, |Δi|>4): 122; chains: 1; bounding box: 28×27×34 Å

=== Feature glossary ===
The record interleaves many kinds of information about one protein. Here is each kind framed as the question it answers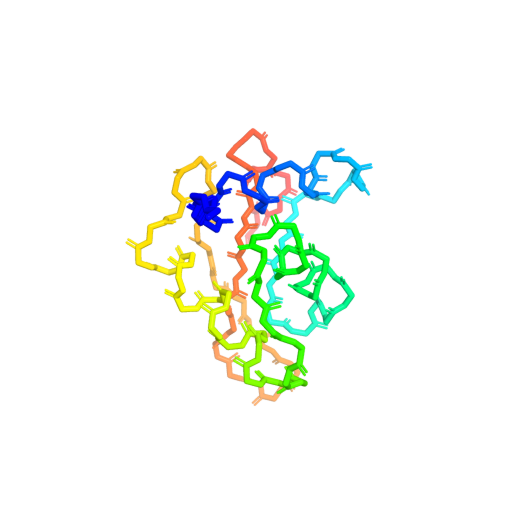.

Q: What are the backbone torsion angles?
A: φ (phi) and ψ (psi) are the two rotatable backbone dihedrals per residue: φ is the C(i-1)–N–Cα–C torsion, ψ is the N–Cα–C–N(i+1) torsion, both in degrees on (−180°, 180°]. α-helical residues cluster near (−60°, −45°); β-strand residues near (−120°, +130°). A Ramachandran plot is simply a scatter of (φ, ψ) for every residue.

Q: What is the amino-acid chain?
A: This is the polypeptide sequence — one letter per residue, N-terminus first. Length ranges from a few dozen residues for small domains to over a thousand for large multi-domain proteins.

Q: How mobile is each atom in the crystal?
A: For experimental (PDB) structures, the B-factor (temperature factor) quantifies the positional spread of each atom in the crystal — a combination of thermal vibration and static disorder — in units of Å². High B-factors mark flexible loops or poorly resolved regions; low B-factors mark the rigid, well-ordered core.

Q: Are the domains correctly placed relative to each other?
A: Predicted Aligned Error (PAE) is an AlphaFold confidence matrix: entry (i, j) is the expected error in the position of residue j, in ångströms, when the prediction is superimposed on the true structure at residue i. Low PAE within a block of residues means that block is internally rigid and well-predicted; high PAE between two blocks means their relative placement is uncertain even if each block individually is confident.

Q: How confident is the AlphaFold model at each residue?
A: pLDDT is the predicted lDDT-Cα score: AlphaFold's confidence that 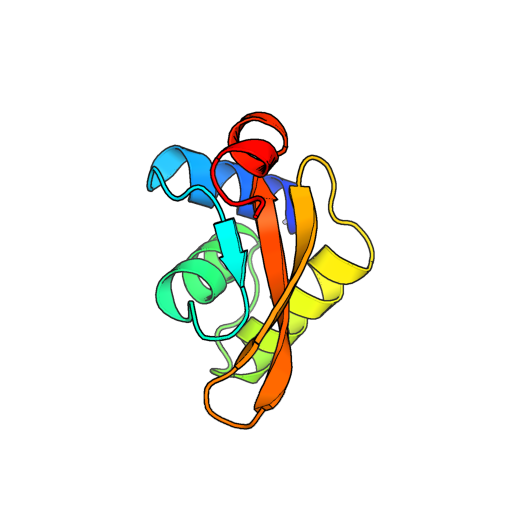the local environment of each residue (all inter-atomic distances within 15 Å) is correctly placed. It is a per-residue number between 0 and 100, with higher meaning more reliable.

Q: What family and function is it annotated with?
A: Functional annotations link the protein to curated databases. InterPro entries identify conserved domains and families by matching the sequence against member-database signatures (Pfam, PROSITE, CDD, …). Gene Ontology (GO) terms describe molecular function, biological process, and cellular component in a controlled vocabulary. CATH places the structure in a hierarchical fold classification (Class/Architecture/Topology/Homologous-superfamily). The organism is the source species.

Q: How big and how compact is the whole molecule?
A: Three whole-structure scalars: the radius of gyration (RMS distance of Cα from centroid, in Å), the count of Cα–Cα contacts (pairs closer than 8 Å and separated by more than four residues in sequence — i.e. tertiary, not local, contacts), and the bounding-box dimensions. Together they distinguish compact globular folds from extended fibres or disordered chains.

Q: What known structures does this most resemble?
A: The Foldseek neighbor list gives the closest experimentally determined structures in the PDB, ranked by structural alignment. TM-score near 1 means near-identical fold; near 0.3 means only rough topology match. This is how one finds what a novel AlphaFold prediction most resembles in the solved-structure universe.

Q: Which residues are buried vs exposed?
A: SASA measures how much of the protein is reachable by solvent. It is computed by rolling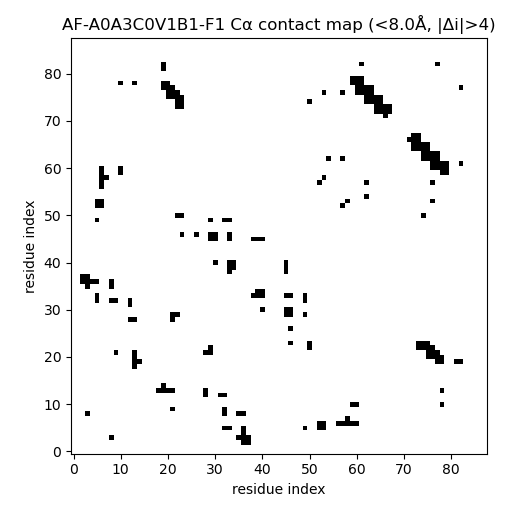 a water-sized probe over the atomic surface and summing the exposed area (Å²). Per-residue SASA distinguishes core (buried, low SASA) from surface (exposed, high SASA) residues; total SASA is a whole-molecule size measure.

Q: Which residues are in helices, strands, or loops?
A: Eight-state secondary structure (DSSP): H is the canonical α-helix, G the tighter 3₁₀-helix, I the wider π-helix; E/B are β-structure, T and S are turns and bends, and '-' is everything else. DSSP derives these from the pattern of main-chain N–H···O=C hydrogen bonds, not from the sequence.

Q: Where is each backbone atom in 3D?
A: Structure coordinates are given as an mmCIF _atom_site loop: one row per atom with element, residue name, chain id, sequence number, and x/y/z position in Å. Only the four main-chain atoms per residue are included here; side chains are omitted to keep the record compact.

Q: What if only a Cα trace is available?
A: Three-state secondary structure (P-SEA) collapses the eight DSSP classes into helix (a), strand (b), and coil (c). P-SEA assigns these from Cα geometry alone — distances and angles — without requiring backbone oxygens, so it works on any Cα trace.

Q: What do the rendered images show?
A: The six renders are orthographic views along the three Cartesian axes in both directions. Representation (cartoon, sticks, or surface) and color scheme (sequence-rainbow or by-chain) vary across proteins so the training set covers all the common visualization conventions.

Q: What does the local fold look like, residue by residue?
A: Foldseek's 3Di representation compresses backbone geometry into a per-residue letter drawn from a learned twenty-state alphabet. It captures the tertiary interaction pattern around each residue — which residues are packed against it in space, regardless of where they are in sequence.

Q: What do the diagnostic plots show?
A: The contact map is a binary N×N matrix image: pixel (i, j) is dark where Cα_i and Cα_j are within 8 Å and |i−j|>4. Because the |i−j|>4 filter removes local helical contacts, off-diagonal stripes parallel to the main diagonal indicate parallel β-sheets; stripes perpendicular to it indicate antiparallel β-sheets. The Ramachandran plot scatters every residue's (φ, ψ) pair against the sterically allowed regions. The PAE heatmap renders the predicted-aligned-error matrix.